Protein AF-A0AAW5MU67-F1 (afdb_monomer_lite)

Foldseek 3Di:
DAQFPQQCVPPVVVVCVVVVVVCVVDDDDDDDDDDPDDPLVQLCVCVVVVHQKTKDWHQDNADPVRHRDIDIDMDGRGHRPDDPDD

InterPro domains:
  IPR009246 Ethanolamine ammonia-lyase small subunit [PF05985] (1-85)
  IPR009246 Ethanolamine ammonia-lyase small subunit [PTHR39330] (1-84)
  IPR042251 Ethanolamine ammonia-lyase light chain, C-terminal [G3DSA:3.40.50.11240] (1-86)

pLDDT: mean 94.17, std 6.63, range [52.31, 98.19]

Organism: NCBI:txid1499973

Radius of gyration: 13.3 Å; chains: 1; bounding box: 32×26×31 Å

Sequence (86 aa):
DGLSAVAPQRHAAALLSALLPQLAGLSLGPLVLATQARVALADEIAECFAARLVVCLIGERPGLSSPDSLGAYITYAPRAGTTDEA

Secondary structure (DSSP, 8-state):
-BT-SHHHHHHHHHHHHHHGGGGTTS---PPPP-SS--TTHHHHHHHHTT-SEEEEEEEPPPPSS-TTPEEEEEEES--TT--S--

Structure (mmCIF, N/CA/C/O backbone):
data_AF-A0AAW5MU67-F1
#
_entry.id   AF-A0AAW5MU67-F1
#
loop_
_atom_site.group_PDB
_atom_site.id
_atom_site.type_symbol
_atom_site.label_atom_id
_atom_site.label_alt_id
_atom_site.label_comp_id
_atom_site.label_asym_id
_atom_site.label_entity_id
_atom_site.label_seq_id
_atom_site.pdbx_PDB_ins_code
_atom_site.Cartn_x
_atom_site.Cartn_y
_atom_site.Cartn_z
_atom_site.occupancy
_atom_site.B_iso_or_equiv
_atom_site.auth_seq_id
_atom_site.auth_comp_id
_atom_site.auth_asym_id
_atom_site.auth_atom_id
_atom_site.pdbx_PDB_model_num
ATOM 1 N N . ASP A 1 1 ? 1.608 7.752 -6.059 1.00 93.00 1 ASP A N 1
ATOM 2 C CA . ASP A 1 1 ? 2.776 7.702 -6.975 1.00 93.00 1 ASP A CA 1
ATOM 3 C C . ASP A 1 1 ? 4.002 7.170 -6.245 1.00 93.00 1 ASP A C 1
ATOM 5 O O . ASP A 1 1 ? 4.395 6.053 -6.537 1.00 93.00 1 ASP A O 1
ATOM 9 N N . GLY A 1 2 ? 4.557 7.895 -5.276 1.00 95.25 2 GLY A N 1
ATOM 10 C CA . GLY A 1 2 ? 5.840 7.581 -4.654 1.00 95.25 2 GLY A CA 1
ATOM 11 C C . GLY A 1 2 ? 7.014 8.081 -5.488 1.00 95.25 2 GLY A C 1
ATOM 12 O O . GLY A 1 2 ? 6.938 9.133 -6.120 1.00 95.25 2 GLY A O 1
ATOM 13 N N . LEU A 1 3 ? 8.098 7.308 -5.514 1.00 96.56 3 LEU A N 1
ATOM 14 C CA . LEU A 1 3 ? 9.290 7.604 -6.313 1.00 96.56 3 LEU A CA 1
ATOM 15 C C . LEU A 1 3 ? 9.163 7.138 -7.773 1.00 96.56 3 LEU A C 1
ATOM 17 O O . LEU A 1 3 ? 9.954 7.565 -8.614 1.00 96.56 3 LEU A O 1
ATOM 21 N N . SER A 1 4 ? 8.158 6.314 -8.089 1.00 96.31 4 SER A N 1
ATOM 22 C CA . SER A 1 4 ? 7.812 5.916 -9.457 1.00 96.31 4 SER A CA 1
ATOM 23 C C . SER A 1 4 ? 6.302 5.919 -9.681 1.00 96.31 4 SER A C 1
ATOM 25 O O . SER A 1 4 ? 5.589 5.037 -9.214 1.00 96.31 4 SER A O 1
ATOM 27 N N . ALA A 1 5 ? 5.788 6.872 -10.460 1.00 95.75 5 ALA A N 1
ATOM 28 C CA . ALA A 1 5 ? 4.359 6.924 -10.780 1.00 95.75 5 ALA A CA 1
ATOM 29 C C . ALA A 1 5 ? 3.884 5.741 -11.648 1.00 95.75 5 ALA A C 1
ATOM 31 O O . ALA A 1 5 ? 2.722 5.344 -11.557 1.00 95.75 5 ALA A O 1
ATOM 32 N N . VAL A 1 6 ? 4.776 5.160 -12.459 1.00 96.06 6 VAL A N 1
ATOM 33 C CA . VAL A 1 6 ? 4.454 4.059 -13.385 1.00 96.06 6 VAL A CA 1
ATOM 34 C C . VAL A 1 6 ? 4.086 2.782 -12.628 1.00 96.06 6 VAL A C 1
ATOM 36 O O . VAL A 1 6 ? 3.189 2.055 -13.052 1.00 96.06 6 VAL A O 1
ATOM 39 N N . ALA A 1 7 ? 4.726 2.529 -11.484 1.00 97.00 7 ALA A N 1
ATOM 40 C CA . ALA A 1 7 ? 4.501 1.334 -10.677 1.00 97.00 7 ALA A CA 1
ATOM 41 C C . ALA A 1 7 ? 3.026 1.145 -10.251 1.00 97.00 7 ALA A C 1
ATOM 43 O O . ALA A 1 7 ? 2.409 0.154 -10.657 1.00 97.00 7 ALA A O 1
ATOM 44 N N . PRO A 1 8 ? 2.391 2.072 -9.501 1.00 97.06 8 PRO A N 1
ATOM 45 C CA . PRO A 1 8 ? 0.988 1.924 -9.126 1.00 97.06 8 PRO A CA 1
ATOM 46 C C . PRO A 1 8 ? 0.044 2.002 -10.331 1.00 97.06 8 PRO A C 1
ATOM 48 O O . PRO A 1 8 ? -0.954 1.288 -10.344 1.00 97.06 8 PRO A O 1
ATOM 51 N N . GLN A 1 9 ? 0.359 2.797 -11.362 1.00 96.19 9 GLN A N 1
ATOM 52 C CA . GLN A 1 9 ? -0.460 2.868 -12.581 1.00 96.19 9 GLN A CA 1
ATOM 53 C C . GLN A 1 9 ? -0.572 1.512 -13.284 1.00 96.19 9 GLN A C 1
ATOM 55 O O . GLN A 1 9 ? -1.641 1.161 -13.778 1.00 96.19 9 GLN A O 1
ATOM 60 N N . ARG A 1 10 ? 0.521 0.744 -13.317 1.00 96.81 10 ARG A N 1
ATOM 61 C CA . ARG A 1 10 ? 0.561 -0.558 -13.982 1.00 96.81 10 ARG A CA 1
ATOM 62 C C . ARG A 1 10 ? 0.001 -1.685 -13.118 1.00 96.81 10 ARG A C 1
ATOM 64 O O . ARG A 1 10 ? -0.667 -2.570 -13.644 1.00 96.81 10 ARG A O 1
ATOM 71 N N . HIS A 1 11 ? 0.273 -1.656 -11.812 1.00 97.75 11 HIS A N 1
ATOM 72 C CA . HIS A 1 11 ? 0.093 -2.836 -10.958 1.00 97.75 11 HIS A CA 1
ATOM 73 C C . HIS A 1 11 ? -1.019 -2.710 -9.914 1.00 97.75 11 HIS A C 1
ATOM 75 O O . HIS A 1 11 ? -1.621 -3.724 -9.563 1.00 97.75 11 HIS A O 1
ATOM 81 N N . ALA A 1 12 ? -1.341 -1.505 -9.423 1.00 97.31 12 ALA A N 1
ATOM 82 C CA . ALA A 1 12 ? -2.211 -1.362 -8.249 1.00 97.31 12 ALA A CA 1
ATOM 83 C C . ALA A 1 12 ? -3.636 -1.876 -8.499 1.00 97.31 12 ALA A C 1
ATOM 85 O O . ALA A 1 12 ? -4.185 -2.581 -7.659 1.00 97.31 12 ALA A O 1
ATOM 86 N N . ALA A 1 13 ? -4.225 -1.584 -9.663 1.00 97.19 13 ALA A N 1
ATOM 87 C CA . ALA A 1 13 ? -5.582 -2.034 -9.981 1.00 97.19 13 ALA A CA 1
ATOM 88 C C . ALA A 1 13 ? -5.684 -3.568 -10.065 1.00 97.19 13 ALA A C 1
ATOM 90 O O . ALA A 1 13 ? -6.605 -4.159 -9.501 1.00 97.19 13 ALA A O 1
ATOM 91 N N . ALA A 1 14 ? -4.719 -4.220 -10.725 1.00 98.12 14 ALA A N 1
ATOM 92 C CA . ALA A 1 14 ? -4.677 -5.677 -10.832 1.00 98.12 14 ALA A CA 1
ATOM 93 C C . ALA A 1 14 ? -4.456 -6.336 -9.461 1.00 98.12 14 ALA A C 1
ATOM 95 O O . ALA A 1 14 ? -5.154 -7.290 -9.117 1.00 98.12 14 ALA A O 1
ATOM 96 N N . LEU A 1 15 ? -3.543 -5.781 -8.655 1.00 97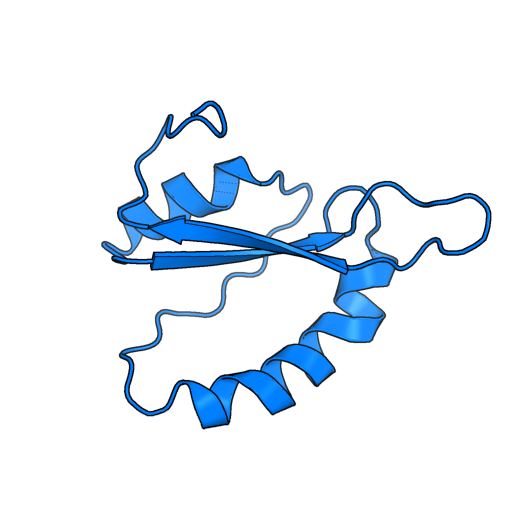.88 15 LEU A N 1
ATOM 97 C CA . LEU A 1 15 ? -3.292 -6.239 -7.292 1.00 97.88 15 LEU A CA 1
ATOM 98 C C . LEU A 1 15 ? -4.544 -6.116 -6.416 1.00 97.88 15 LEU A C 1
ATOM 100 O O . LEU A 1 15 ? -4.930 -7.086 -5.771 1.00 97.88 15 LEU A O 1
ATOM 104 N N . LEU A 1 16 ? -5.206 -4.955 -6.416 1.00 96.94 16 LEU A N 1
ATOM 105 C CA . LEU A 1 16 ? -6.424 -4.731 -5.633 1.00 96.94 16 LEU A CA 1
ATOM 106 C C . LEU A 1 16 ? -7.557 -5.665 -6.072 1.00 96.94 16 LEU A C 1
ATOM 108 O O . LEU A 1 16 ? -8.231 -6.233 -5.218 1.00 96.94 16 LEU A O 1
ATOM 112 N N . SER A 1 17 ? -7.730 -5.889 -7.377 1.00 97.69 17 SER A N 1
ATOM 113 C CA . SER A 1 17 ? -8.736 -6.824 -7.900 1.00 97.69 17 SER A CA 1
ATOM 114 C C . SER A 1 17 ? -8.540 -8.252 -7.370 1.00 97.69 17 SER A C 1
ATOM 116 O O . SER A 1 17 ? -9.506 -8.920 -7.006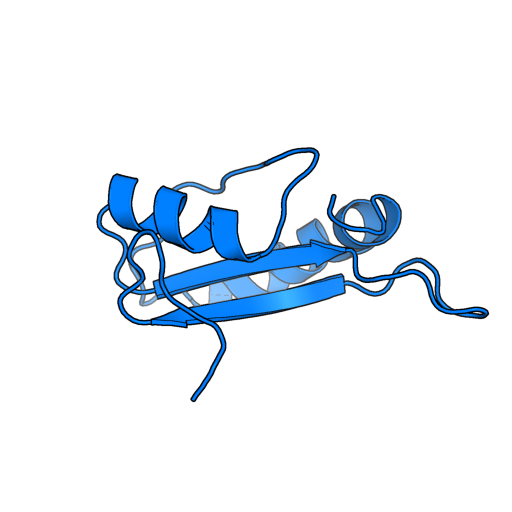 1.00 97.69 17 SER A O 1
ATOM 118 N N . ALA A 1 18 ? -7.287 -8.705 -7.254 1.00 98.00 18 ALA A N 1
ATOM 119 C CA . ALA A 1 18 ? -6.961 -10.021 -6.705 1.00 98.00 18 ALA A CA 1
ATOM 120 C C . ALA A 1 18 ? -6.997 -10.072 -5.164 1.00 98.00 18 ALA A C 1
ATOM 122 O O . ALA A 1 18 ? -7.322 -11.112 -4.586 1.00 98.00 18 ALA A O 1
ATOM 123 N N . LEU A 1 19 ? -6.644 -8.975 -4.489 1.00 96.38 19 LEU A N 1
ATOM 124 C CA . LEU A 1 19 ? -6.520 -8.914 -3.032 1.00 96.38 19 LEU A CA 1
ATOM 125 C C . LEU A 1 19 ? -7.870 -8.714 -2.334 1.00 96.38 19 LEU A C 1
ATOM 127 O O . LEU A 1 19 ? -8.157 -9.405 -1.362 1.00 96.38 19 LEU A O 1
ATOM 131 N N . LEU A 1 20 ? -8.709 -7.793 -2.817 1.00 96.06 20 LEU A N 1
ATOM 132 C CA . LEU A 1 20 ? -9.952 -7.405 -2.139 1.00 96.06 20 LEU A CA 1
ATOM 133 C C . LEU A 1 20 ? -10.901 -8.588 -1.848 1.00 96.06 20 LEU A C 1
ATOM 135 O O . LEU A 1 20 ? -11.408 -8.647 -0.727 1.00 96.06 20 LEU A O 1
ATOM 139 N N . PRO A 1 21 ? -11.103 -9.572 -2.753 1.00 96.88 21 PRO A N 1
ATOM 140 C CA . PRO A 1 21 ? -11.926 -10.747 -2.452 1.00 96.88 21 PRO A CA 1
ATOM 141 C C . PRO A 1 21 ? -11.393 -11.586 -1.283 1.00 96.88 21 PRO A C 1
ATOM 143 O O . PRO A 1 21 ? -12.172 -12.165 -0.531 1.00 96.88 21 PRO A O 1
ATOM 146 N N . GLN A 1 22 ? -10.071 -11.630 -1.098 1.00 97.00 22 GLN A N 1
ATOM 147 C CA . GLN A 1 22 ? -9.432 -12.366 -0.003 1.00 97.00 22 GLN A CA 1
ATOM 148 C C . GLN A 1 22 ? -9.587 -11.646 1.346 1.00 97.00 22 GLN A C 1
ATOM 150 O O . GLN A 1 22 ? -9.434 -12.262 2.397 1.00 97.00 22 GLN A O 1
ATOM 155 N N . LEU A 1 23 ? -9.927 -10.354 1.325 1.00 95.31 23 LEU A N 1
ATOM 156 C CA . LEU A 1 23 ? -10.142 -9.523 2.510 1.00 95.31 23 LEU A CA 1
ATOM 157 C C . LEU A 1 23 ? -11.625 -9.380 2.888 1.00 95.31 23 LEU A C 1
ATOM 159 O O . LEU A 1 23 ? -11.945 -8.594 3.774 1.00 95.31 23 LEU A O 1
ATOM 163 N N . ALA A 1 24 ? -12.532 -10.140 2.265 1.00 91.31 24 ALA A N 1
ATOM 164 C CA . ALA A 1 24 ? -13.983 -10.004 2.451 1.00 91.31 24 ALA A CA 1
ATOM 165 C C . ALA A 1 24 ? -14.479 -10.198 3.903 1.00 91.31 24 ALA A C 1
ATOM 167 O O . ALA A 1 24 ? -15.590 -9.791 4.230 1.00 91.31 24 ALA A O 1
ATOM 168 N N . GLY A 1 25 ? -13.670 -10.800 4.784 1.00 94.81 25 GLY A N 1
ATOM 169 C CA . GLY A 1 25 ? -13.960 -10.917 6.219 1.00 94.81 25 GLY A CA 1
ATOM 170 C C . GLY A 1 25 ? -13.603 -9.679 7.054 1.00 94.81 25 GLY A C 1
ATOM 171 O O . GLY A 1 25 ? -13.824 -9.680 8.263 1.00 94.81 25 GLY A O 1
ATOM 172 N N . LEU A 1 26 ? -13.028 -8.640 6.443 1.00 95.69 26 LEU A N 1
ATOM 173 C CA . LEU A 1 26 ? -12.624 -7.401 7.102 1.00 95.69 26 LEU A CA 1
ATOM 174 C C . LEU A 1 26 ? -13.551 -6.245 6.714 1.00 95.69 26 LEU A C 1
ATOM 176 O O . LEU A 1 26 ? -14.070 -6.179 5.602 1.00 95.69 26 LEU A O 1
ATOM 180 N N . SER A 1 27 ? -13.702 -5.283 7.625 1.00 96.62 27 SER A N 1
ATOM 181 C CA . SER A 1 27 ? -14.306 -3.990 7.299 1.00 96.62 27 SER A CA 1
ATOM 182 C C . SER A 1 27 ? -13.279 -3.136 6.563 1.00 96.62 27 SER A C 1
ATOM 184 O O . SER A 1 27 ? -12.279 -2.726 7.154 1.00 96.62 27 SER A O 1
ATOM 186 N N . LEU A 1 28 ? -13.519 -2.873 5.282 1.00 96.00 28 LEU A N 1
ATOM 187 C CA . LEU A 1 28 ? -12.625 -2.070 4.454 1.00 96.00 28 LEU A CA 1
ATOM 188 C C . LEU A 1 28 ? -12.969 -0.583 4.574 1.00 96.00 28 LEU A C 1
ATOM 190 O O . LEU A 1 28 ? -14.127 -0.191 4.437 1.00 96.00 28 LEU A O 1
ATOM 194 N N . GLY A 1 29 ? -11.952 0.241 4.828 1.00 94.12 29 GLY A N 1
ATOM 195 C CA . GLY A 1 29 ? -12.059 1.696 4.735 1.00 94.12 29 GLY A CA 1
ATOM 196 C C . GLY A 1 29 ? -12.102 2.184 3.279 1.00 94.12 29 GLY A C 1
ATOM 197 O O . GLY A 1 29 ? -11.948 1.389 2.347 1.00 94.12 29 GLY A O 1
ATOM 198 N N . PRO A 1 30 ? -12.297 3.494 3.058 1.00 94.06 30 PRO A N 1
ATOM 199 C CA . PRO A 1 30 ? -12.252 4.068 1.718 1.00 94.06 30 PRO A CA 1
ATOM 200 C C . PRO A 1 30 ? -10.867 3.893 1.080 1.00 94.06 30 PRO A C 1
ATOM 202 O O . PRO A 1 30 ? -9.838 4.024 1.744 1.00 94.06 30 PRO A O 1
ATOM 205 N N . LEU A 1 31 ? -10.834 3.647 -0.233 1.00 95.62 31 LEU A N 1
ATOM 206 C CA . LEU A 1 31 ? -9.593 3.704 -1.005 1.00 95.62 31 LEU A CA 1
ATOM 207 C C . LEU A 1 31 ? -9.166 5.167 -1.155 1.00 95.62 31 LEU A C 1
ATOM 209 O O . LEU A 1 31 ? -9.897 5.971 -1.735 1.00 95.62 31 LEU A O 1
ATOM 213 N N . VAL A 1 32 ? -7.972 5.500 -0.669 1.00 97.25 32 VAL A N 1
ATOM 214 C CA . VAL A 1 32 ? -7.404 6.846 -0.784 1.00 97.25 32 VAL A CA 1
ATOM 215 C C . VAL A 1 32 ? -6.349 6.871 -1.882 1.00 97.25 32 VAL A C 1
ATOM 217 O O . VAL A 1 32 ? -5.424 6.060 -1.894 1.00 97.25 32 VAL A O 1
ATOM 220 N N . LEU A 1 33 ? -6.476 7.829 -2.798 1.00 97.06 33 LEU A N 1
ATOM 221 C CA . LEU A 1 33 ? -5.454 8.138 -3.790 1.00 97.06 33 LEU A CA 1
ATOM 222 C C . LEU A 1 33 ? -4.733 9.416 -3.370 1.00 97.06 33 LEU A C 1
ATOM 224 O O . LEU A 1 33 ? -5.357 10.464 -3.227 1.00 97.06 33 LEU A O 1
ATOM 228 N N . ALA A 1 34 ? -3.417 9.320 -3.199 1.00 96.44 34 ALA A N 1
ATOM 229 C CA . ALA A 1 34 ? -2.561 10.442 -2.843 1.00 96.44 34 ALA A CA 1
ATOM 230 C C . ALA A 1 34 ? -1.441 10.632 -3.877 1.00 96.44 34 ALA A C 1
ATOM 232 O O . ALA A 1 34 ? -0.891 9.669 -4.429 1.00 96.44 34 ALA A O 1
ATOM 233 N N . THR A 1 35 ? -1.103 11.893 -4.129 1.00 96.38 35 THR A N 1
ATOM 234 C CA . THR A 1 35 ? -0.014 12.327 -5.014 1.00 96.38 35 THR A CA 1
ATOM 235 C C . THR A 1 35 ? 1.129 12.900 -4.195 1.00 96.38 35 THR A C 1
ATOM 237 O O . THR A 1 35 ? 0.886 13.474 -3.136 1.00 96.38 35 THR A O 1
ATOM 240 N N . GLN A 1 36 ? 2.360 12.784 -4.693 1.00 95.62 36 GLN A N 1
ATOM 241 C CA . GLN A 1 36 ? 3.573 13.166 -3.962 1.00 95.62 36 GLN A CA 1
ATOM 242 C C . GLN A 1 36 ? 3.666 12.498 -2.579 1.00 95.62 36 GLN A C 1
ATOM 244 O O . GLN A 1 36 ? 4.208 13.061 -1.627 1.00 95.62 36 GLN A O 1
ATOM 249 N N . ALA A 1 37 ? 3.104 11.294 -2.471 1.00 95.44 37 ALA A N 1
ATOM 250 C CA . ALA A 1 37 ? 2.977 10.592 -1.207 1.00 95.44 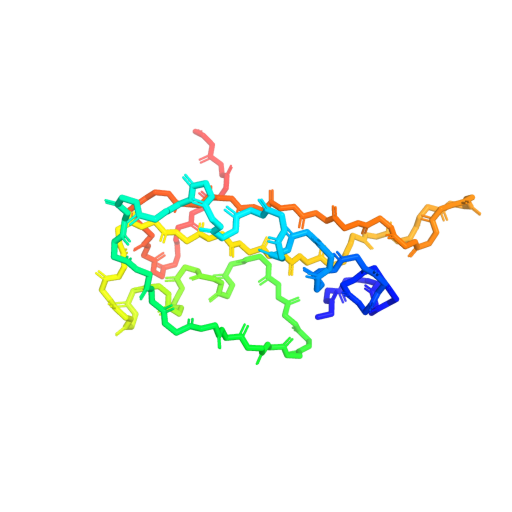37 ALA A CA 1
ATOM 251 C C . ALA A 1 37 ? 4.327 10.031 -0.741 1.00 95.44 37 ALA A C 1
ATOM 253 O O . ALA A 1 37 ? 5.182 9.650 -1.545 1.00 95.44 37 ALA A O 1
ATOM 254 N N . ARG A 1 38 ? 4.479 9.925 0.579 1.00 95.38 38 ARG A N 1
ATOM 255 C CA . ARG A 1 38 ? 5.497 9.104 1.247 1.00 95.38 38 ARG A CA 1
ATOM 256 C C . ARG A 1 38 ? 4.798 8.066 2.117 1.00 95.38 38 ARG A C 1
ATOM 258 O O . ARG A 1 38 ? 3.625 8.239 2.431 1.00 95.38 38 ARG A O 1
ATOM 265 N N . VAL A 1 39 ? 5.527 7.033 2.531 1.00 95.69 39 VAL A N 1
ATOM 266 C CA . VAL A 1 39 ? 4.991 5.925 3.342 1.00 95.69 39 VAL A CA 1
ATOM 267 C C . VAL A 1 39 ? 4.264 6.431 4.595 1.00 95.69 39 VAL A C 1
ATOM 269 O O . VAL A 1 39 ? 3.112 6.065 4.805 1.00 95.69 39 VAL A O 1
ATOM 272 N N . ALA A 1 40 ? 4.878 7.357 5.341 1.00 95.19 40 ALA A N 1
ATOM 273 C CA . ALA A 1 40 ? 4.330 7.907 6.587 1.00 95.19 40 ALA A CA 1
ATOM 274 C C . ALA A 1 40 ? 2.950 8.585 6.445 1.00 95.19 40 ALA A C 1
ATOM 276 O O . ALA A 1 40 ? 2.202 8.663 7.414 1.00 95.19 40 ALA A O 1
ATOM 277 N N . LEU A 1 41 ? 2.569 9.033 5.239 1.00 96.19 41 LEU A N 1
ATOM 278 C CA . LEU A 1 41 ? 1.245 9.623 5.002 1.00 96.19 41 LEU A CA 1
ATOM 279 C C . LEU A 1 41 ? 0.111 8.630 5.311 1.00 96.19 41 LEU A C 1
ATOM 281 O O . LEU A 1 41 ? -0.987 9.036 5.688 1.00 96.19 41 LEU A O 1
ATOM 285 N N . ALA A 1 42 ? 0.360 7.328 5.141 1.00 96.94 42 ALA A N 1
ATOM 286 C CA . ALA A 1 42 ? -0.639 6.298 5.388 1.00 96.94 42 ALA A CA 1
ATOM 287 C C . ALA A 1 42 ? -1.084 6.256 6.856 1.00 96.94 42 ALA A C 1
ATOM 289 O O . ALA A 1 42 ? -2.262 6.006 7.112 1.00 96.94 42 ALA A O 1
ATOM 290 N N . ASP A 1 43 ? -0.182 6.545 7.797 1.00 96.56 43 ASP A N 1
ATOM 291 C CA . ASP A 1 43 ? -0.483 6.470 9.225 1.00 96.56 43 ASP A CA 1
ATOM 292 C C . ASP A 1 43 ? -1.406 7.611 9.669 1.00 96.56 43 ASP A C 1
ATOM 294 O O . ASP A 1 43 ? -2.399 7.364 10.350 1.00 96.56 43 ASP A O 1
ATOM 298 N N . GLU A 1 44 ? -1.148 8.838 9.205 1.00 96.62 44 GLU A N 1
ATOM 299 C CA . GLU A 1 44 ? -2.019 9.999 9.449 1.00 96.62 44 GLU A CA 1
ATOM 300 C C . GLU A 1 44 ? -3.422 9.787 8.857 1.00 96.62 44 GLU A C 1
ATOM 302 O O . GLU A 1 44 ? -4.433 10.026 9.518 1.00 96.62 44 GLU A O 1
ATOM 307 N N . ILE A 1 45 ? -3.499 9.276 7.621 1.00 96.88 45 ILE A N 1
ATOM 308 C CA . ILE A 1 45 ? -4.773 8.945 6.968 1.00 96.88 45 ILE A CA 1
ATOM 309 C C . ILE A 1 45 ? -5.536 7.899 7.785 1.00 96.88 45 ILE A C 1
ATOM 311 O O . ILE A 1 45 ? -6.737 8.035 8.024 1.00 96.88 45 ILE A O 1
ATOM 315 N N . ALA A 1 46 ? -4.851 6.838 8.201 1.00 97.00 46 ALA A N 1
ATOM 316 C CA . ALA A 1 46 ? -5.456 5.751 8.949 1.00 97.00 46 ALA A CA 1
ATOM 317 C C . ALA A 1 46 ? -5.946 6.201 10.327 1.00 97.00 46 ALA A C 1
ATOM 319 O O . ALA A 1 46 ? -7.040 5.804 10.732 1.00 97.00 46 ALA A O 1
ATOM 320 N N . GLU A 1 47 ? -5.195 7.067 11.009 1.00 97.00 47 GLU A N 1
ATOM 321 C CA . GLU A 1 47 ? -5.611 7.689 12.264 1.00 97.00 47 GLU A CA 1
ATOM 322 C C . GLU A 1 47 ? -6.878 8.538 12.072 1.00 97.00 47 GLU A C 1
ATOM 324 O O . GLU A 1 47 ? -7.840 8.366 12.822 1.00 97.00 47 GLU A O 1
ATOM 329 N N . CYS A 1 48 ? -6.948 9.359 11.015 1.00 96.81 48 CYS A N 1
ATOM 330 C CA . CYS A 1 48 ? -8.156 10.117 10.663 1.00 96.81 48 CYS A CA 1
ATOM 331 C C . CYS A 1 48 ? -9.385 9.222 10.435 1.00 96.81 48 CYS A C 1
ATOM 333 O O . CYS A 1 48 ? -10.503 9.608 10.779 1.00 96.81 48 CYS A O 1
ATOM 335 N N . PHE A 1 49 ? -9.194 8.030 9.866 1.00 96.44 49 PHE A N 1
ATOM 336 C CA . PHE A 1 49 ? -10.263 7.052 9.642 1.00 96.44 49 PHE A CA 1
ATOM 337 C C . PHE A 1 49 ? -10.489 6.089 10.817 1.00 96.44 49 PHE A C 1
ATOM 339 O O . PHE A 1 49 ? -11.343 5.207 10.711 1.00 96.44 49 PHE A O 1
ATOM 346 N N . ALA A 1 50 ? -9.746 6.230 11.922 1.00 96.12 50 ALA A N 1
ATOM 347 C CA . ALA A 1 50 ? -9.727 5.281 13.037 1.00 96.12 50 ALA A CA 1
ATOM 348 C C . ALA A 1 50 ? -9.509 3.817 12.585 1.00 96.12 50 ALA A C 1
ATOM 350 O O . ALA A 1 50 ? -10.074 2.871 13.145 1.00 96.12 50 ALA A O 1
ATOM 351 N N . ALA A 1 51 ? -8.695 3.618 11.545 1.00 97.19 51 ALA A N 1
ATOM 352 C CA . ALA A 1 51 ? -8.398 2.307 10.990 1.00 97.19 51 ALA A CA 1
ATOM 353 C C . ALA A 1 51 ? -7.380 1.560 11.865 1.00 97.19 51 ALA A C 1
ATOM 355 O O . ALA A 1 51 ? -6.360 2.099 12.284 1.00 97.19 51 ALA A O 1
ATOM 356 N N . ARG A 1 52 ? -7.631 0.269 12.118 1.00 96.81 52 ARG A N 1
ATOM 357 C CA . ARG A 1 52 ? -6.727 -0.587 12.913 1.00 96.81 52 ARG A CA 1
ATOM 358 C C . ARG A 1 52 ? -5.484 -1.040 12.148 1.00 96.81 52 ARG A C 1
ATOM 360 O O . ARG A 1 52 ? -4.521 -1.481 12.768 1.00 96.81 52 ARG A O 1
ATOM 367 N N . LEU A 1 53 ? -5.543 -1.010 10.823 1.00 96.50 53 LEU A N 1
ATOM 368 C CA . LEU A 1 53 ? -4.484 -1.442 9.924 1.00 96.50 53 LEU A CA 1
ATOM 369 C C . LEU A 1 53 ? -4.585 -0.630 8.637 1.00 96.50 53 LEU A C 1
ATOM 371 O O . LEU A 1 53 ? -5.692 -0.384 8.153 1.00 96.50 53 LEU A O 1
ATOM 375 N N . VAL A 1 54 ? -3.441 -0.252 8.078 1.00 97.44 54 VAL A N 1
ATOM 376 C CA . VAL A 1 54 ? -3.353 0.424 6.783 1.00 97.44 54 VAL A CA 1
ATOM 377 C C . VAL A 1 54 ? -2.332 -0.269 5.895 1.00 97.44 54 VAL A C 1
ATOM 379 O O . VAL A 1 54 ? -1.317 -0.763 6.380 1.00 97.44 54 VAL A O 1
ATOM 382 N N . VAL A 1 55 ? -2.626 -0.320 4.595 1.00 97.38 55 VAL A N 1
ATOM 383 C CA . VAL A 1 55 ? -1.699 -0.785 3.560 1.00 97.38 55 VAL A CA 1
ATOM 384 C C . VAL A 1 55 ? -1.450 0.366 2.590 1.00 97.38 55 VAL A C 1
ATOM 386 O O . VAL A 1 55 ? -2.381 0.841 1.940 1.00 97.38 55 VAL A O 1
ATOM 389 N N . CYS A 1 56 ? -0.202 0.810 2.479 1.00 97.62 56 CYS A N 1
ATOM 390 C CA . CYS A 1 56 ? 0.227 1.813 1.513 1.00 97.62 56 CYS A CA 1
ATOM 391 C C . CYS A 1 56 ? 0.838 1.125 0.290 1.00 97.62 56 CYS A C 1
ATOM 393 O O . CYS A 1 56 ? 1.904 0.518 0.392 1.00 97.62 56 CYS A O 1
ATOM 395 N N . LEU A 1 57 ? 0.174 1.234 -0.864 1.00 98.19 57 LEU A N 1
ATOM 396 C CA . LEU A 1 57 ? 0.737 0.835 -2.154 1.00 98.19 57 LEU A CA 1
ATOM 397 C C . LEU A 1 57 ? 1.432 2.042 -2.790 1.00 98.19 57 LEU A C 1
ATOM 399 O O . LEU A 1 57 ? 0.775 3.025 -3.141 1.00 98.19 57 LEU A O 1
ATOM 403 N N . ILE A 1 58 ? 2.752 1.978 -2.946 1.00 97.88 58 ILE A N 1
ATOM 404 C CA . ILE A 1 58 ? 3.566 3.125 -3.357 1.00 97.88 58 ILE A CA 1
ATOM 405 C C . ILE A 1 58 ? 4.656 2.702 -4.340 1.00 97.88 58 ILE A C 1
ATOM 407 O O . ILE A 1 58 ? 5.239 1.630 -4.220 1.00 97.88 58 ILE A O 1
ATOM 411 N N . GLY A 1 59 ? 4.903 3.510 -5.369 1.00 97.75 59 GLY A N 1
ATOM 412 C CA . GLY A 1 59 ? 5.966 3.236 -6.324 1.00 97.75 59 GLY A CA 1
ATOM 413 C C . GLY A 1 59 ? 7.335 3.449 -5.698 1.00 97.75 59 GLY A C 1
ATOM 414 O O . GLY A 1 59 ? 7.620 4.529 -5.172 1.00 97.75 59 GLY A O 1
ATOM 415 N N . GLU A 1 60 ? 8.179 2.429 -5.798 1.00 96.06 60 GLU A N 1
ATOM 416 C CA . GLU A 1 60 ? 9.530 2.449 -5.251 1.00 96.06 60 GLU A CA 1
ATOM 417 C C . GLU A 1 60 ? 10.495 3.260 -6.109 1.00 96.06 60 GLU A C 1
ATOM 419 O O . GLU A 1 60 ? 10.185 3.682 -7.230 1.00 96.06 60 GLU A O 1
ATOM 424 N N . ARG A 1 61 ? 11.704 3.475 -5.579 1.00 95.75 61 ARG A N 1
ATOM 425 C CA . ARG A 1 61 ? 12.797 4.056 -6.361 1.00 95.75 61 ARG A CA 1
ATOM 426 C C . ARG A 1 61 ? 13.023 3.204 -7.623 1.00 95.75 61 ARG A C 1
ATOM 428 O O . ARG A 1 61 ? 13.294 2.011 -7.488 1.00 95.75 61 ARG A O 1
ATOM 435 N N . PRO A 1 62 ? 12.985 3.799 -8.830 1.00 92.81 62 PRO A N 1
ATOM 436 C CA . PRO A 1 62 ? 13.257 3.075 -10.065 1.00 92.81 62 PRO A CA 1
ATOM 437 C C . PRO A 1 62 ? 14.620 2.377 -10.034 1.00 92.81 62 PRO A C 1
ATOM 439 O O . PRO A 1 62 ? 15.6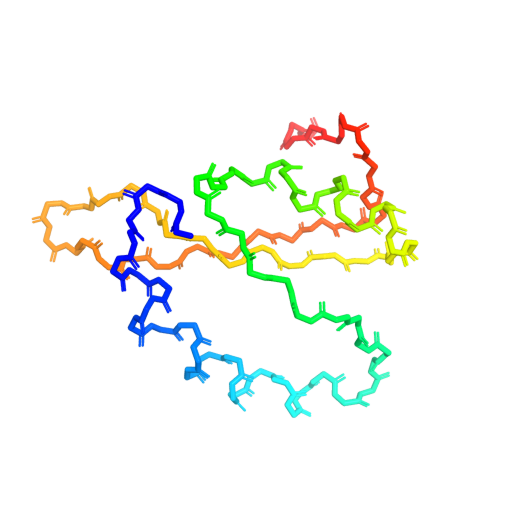49 3.018 -9.800 1.00 92.81 62 PRO A O 1
ATOM 442 N N . GLY A 1 63 ? 14.625 1.070 -10.293 1.00 90.31 63 GLY A N 1
ATOM 443 C CA . GLY A 1 63 ? 15.848 0.322 -10.561 1.00 90.31 63 GLY A CA 1
ATOM 444 C C . GLY A 1 63 ? 16.310 0.520 -12.006 1.00 90.31 63 GLY A C 1
ATOM 445 O O . GLY A 1 63 ? 15.525 0.913 -12.867 1.00 90.31 63 GLY A O 1
ATOM 446 N N . LEU A 1 64 ? 17.572 0.188 -12.294 1.00 88.06 64 LEU A N 1
ATOM 447 C CA . LEU A 1 64 ? 18.156 0.348 -13.635 1.00 88.06 64 LEU A CA 1
ATOM 448 C C . LEU A 1 64 ? 17.396 -0.438 -14.725 1.00 88.06 64 LEU A C 1
ATOM 450 O O . LEU A 1 64 ? 17.321 0.010 -15.863 1.00 88.06 64 LEU A O 1
ATOM 454 N N . SER A 1 65 ? 16.829 -1.596 -14.376 1.00 84.12 65 SER A N 1
ATOM 455 C CA . SER A 1 65 ? 16.133 -2.508 -15.297 1.00 84.12 65 SER A CA 1
ATOM 456 C C . SER A 1 65 ? 14.631 -2.660 -15.032 1.00 84.12 65 SER A C 1
ATOM 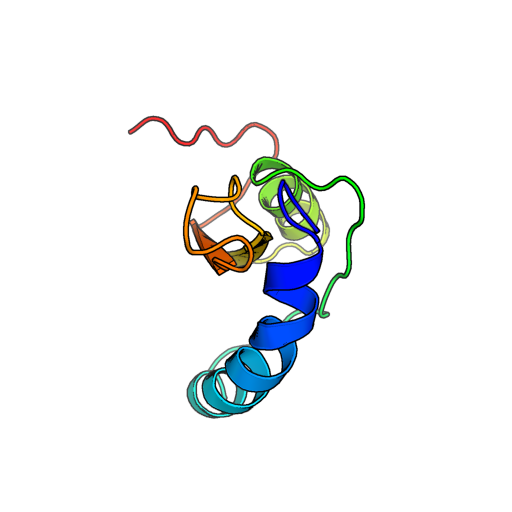458 O O . SER A 1 65 ? 13.939 -3.287 -15.829 1.00 84.12 65 SER A O 1
ATOM 460 N N . SER A 1 66 ? 14.123 -2.111 -13.926 1.00 82.75 66 SER A N 1
ATOM 461 C CA . SER A 1 66 ? 12.730 -2.270 -13.488 1.00 82.75 66 SER A CA 1
ATOM 462 C C . SER A 1 66 ? 12.241 -0.958 -12.872 1.00 82.75 66 SER A C 1
ATOM 464 O O . SER A 1 66 ? 12.354 -0.757 -11.658 1.00 82.75 66 SER A O 1
ATOM 466 N N . PRO A 1 67 ? 11.760 -0.014 -13.698 1.00 86.38 67 PRO A N 1
ATOM 467 C CA . PRO A 1 67 ? 11.318 1.291 -13.222 1.00 86.38 67 PRO A CA 1
ATOM 468 C C . PRO A 1 67 ? 9.924 1.254 -12.578 1.00 86.38 67 PRO A C 1
ATOM 470 O O . PRO A 1 67 ? 9.470 2.272 -12.064 1.00 86.38 67 PRO A O 1
ATOM 473 N N . ASP A 1 68 ? 9.229 0.119 -12.612 1.00 92.62 68 ASP A N 1
ATOM 474 C CA . ASP A 1 68 ? 7.815 -0.028 -12.263 1.00 92.62 68 ASP A CA 1
ATOM 475 C C . ASP A 1 68 ? 7.564 -0.924 -11.039 1.00 92.62 68 ASP A C 1
ATOM 477 O O . ASP A 1 68 ? 6.469 -1.461 -10.881 1.00 92.62 68 ASP A O 1
ATOM 481 N N . SER A 1 69 ? 8.541 -1.058 -10.141 1.00 95.56 69 SER A N 1
ATOM 482 C CA . SER A 1 69 ? 8.376 -1.802 -8.887 1.00 95.56 69 SER A CA 1
ATOM 483 C C . SER A 1 69 ? 7.385 -1.115 -7.935 1.00 95.56 69 SER A C 1
ATOM 485 O O . SER A 1 69 ? 7.563 0.050 -7.571 1.00 95.56 69 SER A O 1
ATOM 487 N N . LEU A 1 70 ? 6.349 -1.849 -7.513 1.00 97.19 70 LEU A N 1
ATOM 488 C CA . LEU A 1 70 ? 5.352 -1.410 -6.530 1.00 97.19 70 LEU A CA 1
ATOM 489 C C . LEU A 1 70 ? 5.691 -1.975 -5.143 1.00 97.19 70 LEU A C 1
ATOM 491 O O . LEU A 1 70 ? 5.780 -3.191 -4.983 1.00 97.19 70 LEU A O 1
ATOM 495 N N . GLY A 1 71 ? 5.844 -1.099 -4.153 1.00 96.62 71 GLY A N 1
ATOM 496 C CA . GLY A 1 71 ? 5.995 -1.445 -2.743 1.00 96.62 71 GLY A CA 1
ATOM 497 C C . GLY A 1 71 ? 4.650 -1.503 -2.018 1.00 96.62 71 GLY A C 1
ATOM 498 O O . GLY A 1 71 ? 3.693 -0.820 -2.396 1.00 96.62 71 GLY A O 1
ATOM 499 N N . ALA A 1 72 ? 4.588 -2.322 -0.967 1.00 97.25 72 ALA A N 1
ATOM 500 C CA . ALA A 1 72 ? 3.457 -2.413 -0.051 1.00 97.25 72 ALA A CA 1
ATOM 501 C C . ALA A 1 72 ? 3.961 -2.297 1.393 1.00 97.25 72 ALA A C 1
ATOM 503 O O . ALA A 1 72 ? 4.676 -3.176 1.872 1.00 97.25 72 ALA A O 1
ATOM 504 N N . TYR A 1 73 ? 3.573 -1.225 2.079 1.00 96.31 73 TYR A N 1
ATOM 505 C CA . TYR A 1 73 ? 3.896 -0.992 3.488 1.00 96.31 73 TYR A CA 1
ATOM 506 C C . TYR A 1 73 ? 2.657 -1.212 4.337 1.00 96.31 73 TYR A C 1
ATOM 508 O O . TYR A 1 73 ? 1.568 -0.795 3.944 1.00 96.31 73 TYR A O 1
ATOM 516 N N . ILE A 1 74 ? 2.811 -1.874 5.480 1.00 95.94 74 ILE A N 1
ATOM 517 C CA . ILE A 1 74 ? 1.695 -2.242 6.348 1.00 95.94 74 ILE A CA 1
ATOM 518 C C . ILE A 1 74 ? 1.985 -1.738 7.754 1.00 95.94 74 ILE A C 1
ATOM 520 O O . ILE A 1 74 ? 2.983 -2.139 8.348 1.00 95.94 74 ILE A O 1
ATOM 524 N N . THR A 1 75 ? 1.074 -0.935 8.297 1.00 96.19 75 THR A N 1
ATOM 525 C CA . THR A 1 75 ? 1.141 -0.476 9.689 1.00 96.19 75 THR A CA 1
ATOM 526 C C . THR A 1 75 ? -0.065 -1.004 10.455 1.00 96.19 75 THR A C 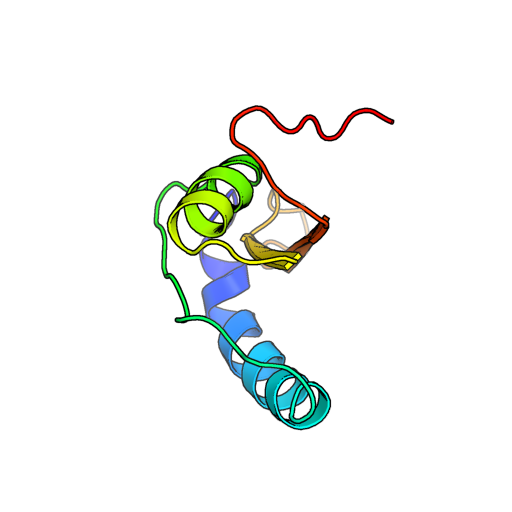1
ATOM 528 O O . THR A 1 75 ? -1.210 -0.846 10.022 1.00 96.19 75 THR A O 1
ATOM 531 N N . TYR A 1 76 ? 0.181 -1.631 11.606 1.00 95.38 76 TYR A N 1
ATOM 532 C CA . TYR A 1 76 ? -0.854 -2.001 12.571 1.00 95.38 76 TYR A CA 1
ATOM 533 C C . TYR A 1 76 ? -0.938 -0.951 13.680 1.00 95.38 76 TYR A C 1
ATOM 535 O O . TYR A 1 76 ? 0.089 -0.499 14.175 1.00 95.38 76 TYR A O 1
ATOM 543 N N . ALA A 1 77 ? -2.160 -0.604 14.089 1.00 94.81 77 ALA A N 1
ATOM 544 C CA . ALA A 1 77 ? -2.446 0.469 15.042 1.00 94.81 77 ALA A CA 1
ATOM 545 C C . ALA A 1 77 ? -1.704 1.791 14.719 1.00 94.81 77 ALA A C 1
ATOM 547 O O . ALA A 1 77 ? -1.017 2.327 15.594 1.00 94.81 77 ALA A O 1
ATOM 548 N N . PRO A 1 78 ? -1.822 2.301 13.476 1.00 94.75 78 PRO A N 1
ATOM 549 C CA . PRO A 1 78 ? -1.100 3.490 13.034 1.00 94.75 78 PRO A CA 1
ATOM 550 C C . PRO A 1 78 ? -1.487 4.736 13.837 1.00 94.75 78 PRO A C 1
ATOM 552 O O . PRO A 1 78 ? -2.648 4.904 14.222 1.00 94.75 78 PRO A O 1
ATOM 555 N N . ARG A 1 79 ? -0.507 5.617 14.053 1.00 94.25 79 ARG A N 1
ATOM 556 C CA . ARG A 1 79 ? -0.689 6.976 14.574 1.00 94.25 79 ARG A CA 1
ATOM 557 C C . ARG A 1 79 ? 0.255 7.940 13.864 1.00 94.25 79 ARG A C 1
ATOM 559 O O . ARG A 1 79 ? 1.312 7.537 13.384 1.00 94.25 79 ARG A O 1
ATOM 566 N N . ALA A 1 80 ? -0.087 9.222 13.835 1.00 90.81 80 ALA A N 1
ATOM 567 C CA . ALA A 1 80 ? 0.822 10.254 13.367 1.00 90.81 80 ALA A CA 1
ATOM 568 C C . ALA A 1 80 ? 2.152 10.177 14.136 1.00 90.81 80 ALA A C 1
ATOM 570 O O . ALA A 1 80 ? 2.184 10.144 15.370 1.00 90.81 80 ALA A O 1
ATOM 571 N N . GLY A 1 81 ? 3.257 10.129 13.393 1.00 88.12 81 GLY A N 1
ATOM 572 C CA . GLY A 1 81 ? 4.594 9.959 13.961 1.00 88.12 81 GLY A CA 1
ATOM 573 C C . GLY A 1 81 ? 4.973 8.516 14.307 1.00 88.12 81 GLY A C 1
ATOM 574 O O . GLY A 1 81 ? 5.995 8.326 14.964 1.00 88.12 81 GLY A O 1
ATOM 575 N N . THR A 1 82 ? 4.204 7.506 13.878 1.00 89.19 82 THR A N 1
ATOM 576 C CA . THR A 1 82 ? 4.680 6.117 13.868 1.00 89.19 82 THR A CA 1
ATOM 577 C C . THR A 1 82 ? 5.982 6.036 13.066 1.00 89.19 82 THR A C 1
ATOM 579 O O . THR A 1 82 ? 6.054 6.468 11.917 1.00 89.19 82 THR A O 1
ATOM 582 N N . THR A 1 83 ? 7.033 5.522 13.703 1.00 84.19 83 THR A N 1
ATOM 583 C CA . THR A 1 83 ? 8.339 5.305 13.078 1.00 84.19 83 THR A CA 1
ATOM 584 C C . THR A 1 83 ? 8.424 3.891 12.520 1.00 84.19 83 THR A C 1
ATOM 586 O O . THR A 1 83 ? 7.843 2.961 13.075 1.00 84.19 83 THR A O 1
ATOM 589 N N . ASP A 1 84 ? 9.175 3.731 11.438 1.00 73.94 84 ASP A N 1
ATOM 590 C CA . ASP A 1 84 ? 9.506 2.448 10.809 1.00 73.94 84 ASP A CA 1
ATOM 591 C C . ASP A 1 84 ? 10.663 1.706 11.505 1.00 73.94 84 ASP A C 1
ATOM 593 O O . ASP A 1 84 ? 10.995 0.579 11.138 1.00 73.94 84 ASP A O 1
ATOM 597 N N . GLU A 1 85 ? 11.242 2.320 12.535 1.00 68.44 85 GLU A N 1
ATOM 598 C CA . GLU A 1 85 ? 12.283 1.758 13.395 1.00 68.44 85 GLU A CA 1
ATOM 599 C C . GLU A 1 85 ? 11.679 0.779 14.425 1.00 68.44 85 GLU A C 1
ATOM 601 O O . GLU A 1 85 ? 10.677 1.092 15.076 1.00 68.44 85 GLU A O 1
ATOM 606 N N . ALA A 1 86 ? 12.291 -0.404 14.559 1.00 52.31 86 ALA A N 1
ATOM 607 C CA . ALA A 1 86 ? 11.892 -1.467 15.492 1.00 52.31 86 ALA A CA 1
ATOM 608 C C . ALA A 1 86 ? 12.391 -1.245 16.930 1.00 52.31 86 ALA A C 1
ATOM 610 O O . ALA A 1 86 ? 13.518 -0.725 17.100 1.00 52.31 86 ALA A O 1
#